Protein AF-A0A397EDQ2-F1 (afdb_monomer)

Secondary structure (DSSP, 8-state):
--TT---EEEEEEE-TT-PEEEEEEETTT--EEEEEE-TTS-PPPHHHHHHHHHHH-

Foldseek 3Di:
DDPDDWDKDWDWDQDPQRWTKIKIAGPVPRDIDIDIHDPPDDDDDPVRVVVVVVVVD

Structure (mmCIF, N/CA/C/O backbone):
data_AF-A0A397EDQ2-F1
#
_entry.id   AF-A0A397EDQ2-F1
#
loop_
_atom_site.group_PDB
_atom_site.id
_atom_site.type_symbol
_atom_site.label_atom_id
_atom_site.label_alt_id
_atom_site.label_comp_id
_atom_site.label_asym_id
_atom_site.label_entity_id
_atom_site.label_seq_id
_atom_site.pdbx_PDB_ins_code
_atom_site.Cartn_x
_atom_site.Cartn_y
_atom_site.Cartn_z
_atom_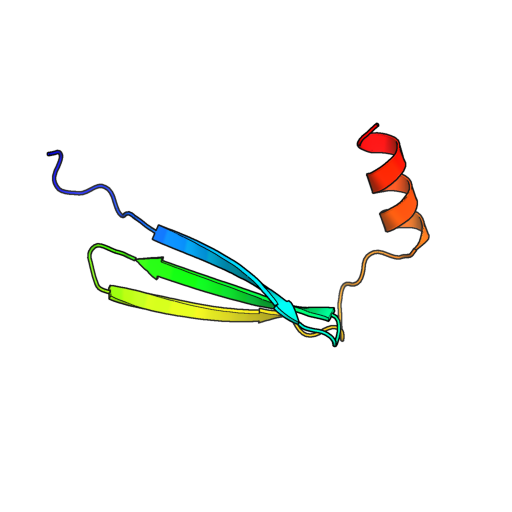site.occupancy
_atom_site.B_iso_or_equiv
_atom_site.auth_seq_id
_atom_site.auth_comp_id
_atom_site.auth_asym_id
_atom_site.auth_atom_id
_atom_site.pdbx_PDB_m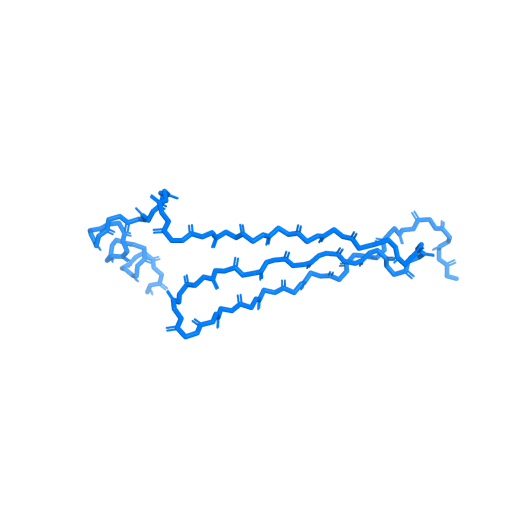odel_num
ATOM 1 N N . MET A 1 1 ? 2.820 1.455 -31.065 1.00 52.34 1 MET A N 1
ATOM 2 C CA . MET A 1 1 ? 2.558 1.726 -29.632 1.00 52.34 1 MET A CA 1
ATOM 3 C C . MET A 1 1 ? 3.540 2.794 -29.180 1.00 52.34 1 MET A C 1
ATOM 5 O O . MET A 1 1 ? 4.701 2.675 -29.570 1.00 52.34 1 MET A O 1
ATOM 9 N N . PRO A 1 2 ? 3.115 3.852 -28.468 1.00 64.06 2 PRO A N 1
ATOM 10 C CA . PRO A 1 2 ? 4.037 4.902 -28.053 1.00 64.06 2 PRO A CA 1
ATOM 11 C C . PRO A 1 2 ? 5.084 4.289 -27.118 1.00 64.06 2 PRO A C 1
ATOM 13 O O . PRO A 1 2 ? 4.761 3.759 -26.057 1.00 64.06 2 PRO A O 1
ATOM 16 N N . ARG A 1 3 ? 6.344 4.296 -27.556 1.00 60.53 3 ARG A N 1
ATOM 17 C CA . ARG A 1 3 ? 7.485 3.966 -26.702 1.00 60.53 3 ARG A CA 1
ATOM 18 C C . ARG A 1 3 ? 7.607 5.082 -25.664 1.00 60.53 3 ARG A C 1
ATOM 20 O O . ARG A 1 3 ? 7.714 6.237 -26.057 1.00 60.53 3 ARG A O 1
ATOM 27 N N . GLY A 1 4 ? 7.602 4.739 -24.376 1.00 68.94 4 GLY A N 1
ATOM 28 C CA . GLY A 1 4 ? 7.998 5.670 -23.312 1.00 68.94 4 GLY A CA 1
ATOM 29 C C . GLY A 1 4 ? 6.935 6.071 -22.289 1.00 68.94 4 GLY A C 1
ATOM 30 O O . GLY A 1 4 ? 7.217 6.967 -21.505 1.00 68.94 4 GLY A O 1
ATOM 31 N N . VAL A 1 5 ? 5.757 5.437 -22.248 1.00 76.31 5 VAL A N 1
ATOM 32 C CA . VAL A 1 5 ? 4.826 5.627 -21.117 1.00 76.31 5 VAL A CA 1
ATOM 33 C C . VAL A 1 5 ? 5.035 4.489 -20.112 1.00 76.31 5 VAL A C 1
ATOM 35 O O . VAL A 1 5 ? 4.726 3.343 -20.453 1.00 76.31 5 VAL A O 1
ATOM 38 N N . PRO A 1 6 ? 5.564 4.765 -18.904 1.00 78.69 6 PRO A N 1
ATOM 39 C CA . PRO A 1 6 ? 5.674 3.765 -17.852 1.00 78.69 6 PRO A CA 1
ATOM 40 C C . PRO A 1 6 ? 4.280 3.258 -17.497 1.00 78.69 6 PRO A C 1
ATOM 42 O O . PRO A 1 6 ? 3.367 4.046 -17.256 1.00 78.69 6 PRO A O 1
ATOM 45 N N . HIS A 1 7 ? 4.117 1.942 -17.470 1.00 81.75 7 HIS A N 1
ATOM 46 C CA . HIS A 1 7 ? 2.938 1.319 -16.887 1.00 81.75 7 HIS A CA 1
ATOM 47 C C . HIS A 1 7 ? 3.312 0.829 -15.499 1.00 81.75 7 HIS A C 1
ATOM 49 O O . HIS A 1 7 ? 4.221 0.011 -15.376 1.00 81.75 7 HIS A O 1
ATOM 55 N N . VAL A 1 8 ? 2.626 1.327 -14.476 1.00 88.25 8 VAL A N 1
ATOM 56 C CA . VAL A 1 8 ? 2.822 0.899 -13.092 1.00 88.25 8 VAL A CA 1
ATOM 57 C C . VAL A 1 8 ? 1.542 0.230 -12.617 1.00 88.25 8 VAL A C 1
ATOM 59 O O . VAL A 1 8 ? 0.489 0.862 -12.593 1.00 88.25 8 VAL A O 1
ATOM 62 N N . ASP A 1 9 ? 1.645 -1.039 -12.248 1.00 88.75 9 ASP A N 1
ATOM 63 C CA . ASP A 1 9 ? 0.563 -1.779 -11.611 1.00 88.75 9 ASP A CA 1
ATOM 64 C C . ASP A 1 9 ? 0.661 -1.588 -10.108 1.00 88.75 9 ASP A C 1
ATOM 66 O O . ASP A 1 9 ? 1.693 -1.896 -9.513 1.00 88.75 9 ASP A O 1
ATOM 70 N N . VAL A 1 10 ? -0.408 -1.079 -9.503 1.00 90.25 10 VAL A N 1
ATOM 71 C CA . VAL A 1 10 ? -0.482 -0.859 -8.059 1.00 90.25 10 VAL A CA 1
ATOM 72 C C . VAL A 1 10 ? -1.473 -1.846 -7.460 1.00 90.25 10 VAL A C 1
ATOM 74 O O . VAL A 1 10 ? -2.622 -1.912 -7.893 1.00 90.25 10 VAL A O 1
ATOM 77 N N . THR A 1 11 ? -1.023 -2.608 -6.465 1.00 89.75 11 THR A N 1
ATOM 78 C CA . THR A 1 11 ? -1.845 -3.559 -5.713 1.00 89.75 11 THR A CA 1
ATOM 79 C C . THR A 1 11 ? -1.971 -3.088 -4.272 1.00 89.75 11 THR A C 1
ATOM 81 O O . THR A 1 11 ? -0.973 -2.757 -3.630 1.00 89.75 11 THR A O 1
ATOM 84 N N . PHE A 1 12 ? -3.205 -3.081 -3.774 1.00 89.75 12 PHE A N 1
ATOM 85 C CA . PHE A 1 12 ? -3.542 -2.788 -2.386 1.00 89.75 12 PHE A CA 1
ATOM 86 C C . PHE A 1 12 ? -4.121 -4.056 -1.767 1.00 89.75 12 PHE A C 1
ATOM 88 O O . PHE A 1 12 ? -5.125 -4.573 -2.253 1.00 89.75 12 PHE A O 1
ATOM 95 N N . ASP A 1 13 ? -3.478 -4.553 -0.720 1.00 87.50 13 ASP A N 1
ATOM 96 C CA . ASP A 1 13 ? -3.871 -5.764 -0.007 1.00 87.50 13 ASP A CA 1
ATOM 97 C C . ASP A 1 13 ? -4.036 -5.447 1.479 1.00 87.50 13 ASP A C 1
ATOM 99 O O . ASP A 1 13 ? -3.159 -4.837 2.090 1.00 87.50 13 ASP A O 1
ATOM 103 N N . ILE A 1 14 ? -5.177 -5.824 2.051 1.00 84.69 14 ILE A N 1
ATOM 104 C CA . ILE A 1 14 ? -5.471 -5.635 3.472 1.00 84.69 14 ILE A CA 1
ATOM 105 C C . ILE A 1 14 ? -5.571 -7.018 4.096 1.00 84.69 14 ILE A C 1
ATOM 107 O O . ILE A 1 14 ? -6.447 -7.804 3.731 1.00 84.69 14 ILE A O 1
ATOM 111 N N . ASP A 1 15 ? -4.687 -7.304 5.047 1.00 83.06 15 ASP A N 1
ATOM 112 C CA . ASP A 1 15 ? -4.686 -8.588 5.739 1.00 83.06 15 ASP A CA 1
ATOM 113 C C . ASP A 1 15 ? -5.686 -8.632 6.912 1.00 83.06 15 ASP A C 1
ATOM 115 O O . ASP A 1 15 ? -6.292 -7.632 7.307 1.00 83.06 15 ASP A O 1
ATOM 119 N N . ALA A 1 16 ? -5.849 -9.815 7.509 1.00 79.62 16 ALA A N 1
ATOM 120 C CA . ALA A 1 16 ? -6.757 -10.027 8.638 1.00 79.62 16 ALA A CA 1
ATOM 121 C C . ALA A 1 16 ? -6.383 -9.233 9.911 1.00 79.62 16 ALA A C 1
ATOM 123 O O . ALA A 1 16 ? -7.217 -9.091 10.804 1.00 79.62 16 ALA A O 1
ATOM 124 N N . ASN A 1 17 ? -5.155 -8.709 10.004 1.00 78.69 17 ASN A N 1
ATOM 125 C CA . ASN A 1 17 ? -4.694 -7.856 11.103 1.00 78.69 17 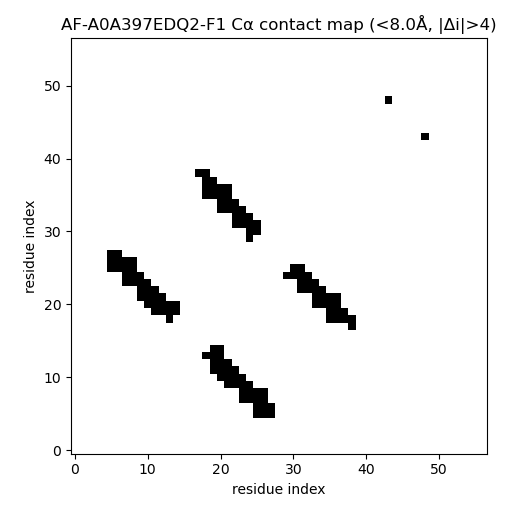ASN A CA 1
ATOM 126 C C . ASN A 1 17 ? -4.941 -6.360 10.820 1.00 78.69 17 ASN A C 1
ATOM 128 O O . ASN A 1 17 ? -4.636 -5.505 11.659 1.00 78.69 17 ASN A O 1
ATOM 132 N N . GLY A 1 18 ? -5.482 -6.029 9.643 1.00 76.44 18 GLY A N 1
ATOM 133 C CA . GLY A 1 18 ? -5.677 -4.658 9.186 1.00 76.44 18 GLY A CA 1
ATOM 134 C C . GLY A 1 18 ? -4.376 -3.972 8.766 1.00 76.44 18 GLY A C 1
ATOM 135 O O . GLY A 1 18 ? -4.313 -2.744 8.790 1.00 76.44 18 GLY A O 1
ATOM 136 N N . ILE A 1 19 ? -3.335 -4.736 8.421 1.00 81.62 19 ILE A N 1
ATOM 137 C CA . ILE A 1 19 ? -2.100 -4.201 7.843 1.00 81.62 19 ILE A CA 1
ATOM 138 C C . ILE A 1 19 ? -2.336 -4.002 6.347 1.00 81.62 19 ILE A C 1
ATOM 140 O O . ILE A 1 19 ? -2.733 -4.931 5.640 1.00 81.62 19 ILE A O 1
ATOM 144 N N . LEU A 1 20 ? -2.077 -2.783 5.867 1.00 84.62 20 LEU A N 1
ATOM 145 C CA . LEU A 1 20 ? -2.178 -2.448 4.451 1.00 84.62 20 LEU A CA 1
ATOM 146 C C . LEU A 1 20 ? -0.823 -2.689 3.779 1.00 84.62 20 LEU A C 1
ATOM 148 O O . LEU A 1 20 ? 0.173 -2.022 4.065 1.00 84.62 20 LEU A O 1
ATOM 152 N N . ASN A 1 21 ? -0.794 -3.629 2.846 1.00 83.50 21 ASN A N 1
ATOM 153 C CA . ASN A 1 21 ? 0.327 -3.879 1.958 1.00 83.50 21 ASN A CA 1
ATOM 154 C C . ASN A 1 21 ? 0.084 -3.166 0.626 1.00 83.50 21 ASN A C 1
ATOM 156 O O . ASN A 1 21 ? -0.919 -3.404 -0.045 1.00 83.50 21 ASN A O 1
ATOM 160 N N . VAL A 1 22 ? 1.022 -2.309 0.231 1.00 87.69 22 VAL A N 1
ATOM 161 C CA . VAL A 1 22 ? 1.002 -1.629 -1.066 1.00 87.69 22 VAL A CA 1
ATOM 162 C C . VAL A 1 22 ? 2.200 -2.104 -1.877 1.00 87.69 22 VAL A C 1
ATOM 164 O O . VAL A 1 22 ? 3.344 -1.968 -1.436 1.00 87.69 22 VAL A O 1
ATOM 167 N N . SER A 1 23 ? 1.959 -2.653 -3.065 1.00 88.69 23 SER A N 1
ATOM 168 C CA . SER A 1 23 ? 3.016 -2.967 -4.031 1.00 88.69 23 SER A CA 1
ATOM 169 C C . SER A 1 23 ? 2.795 -2.220 -5.339 1.00 88.69 23 SER A C 1
ATOM 171 O O . SER A 1 23 ? 1.665 -2.040 -5.791 1.00 88.69 23 SER A O 1
ATOM 173 N N . ALA A 1 24 ? 3.888 -1.752 -5.933 1.00 90.25 24 ALA A N 1
ATOM 174 C CA . ALA A 1 24 ? 3.899 -1.070 -7.216 1.00 90.25 24 ALA A CA 1
ATOM 175 C C . ALA A 1 24 ? 4.935 -1.729 -8.132 1.00 90.25 24 ALA A C 1
ATOM 177 O O . ALA A 1 24 ? 6.114 -1.805 -7.777 1.00 90.25 24 ALA A O 1
ATOM 178 N N . ILE A 1 25 ? 4.502 -2.188 -9.306 1.00 89.81 25 ILE A N 1
ATOM 179 C CA . ILE A 1 25 ? 5.340 -2.889 -10.284 1.00 89.81 25 ILE A CA 1
ATOM 180 C C . ILE A 1 25 ? 5.355 -2.105 -11.591 1.00 89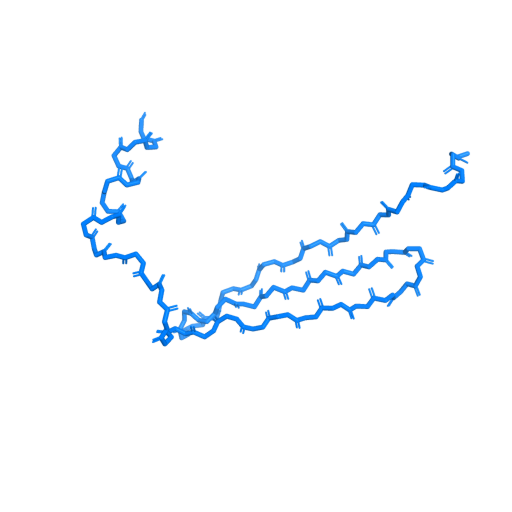.81 25 ILE A C 1
ATOM 182 O O . ILE A 1 25 ? 4.325 -1.937 -12.241 1.00 89.81 25 ILE A O 1
ATOM 186 N N . GLU A 1 26 ? 6.532 -1.657 -12.018 1.00 89.94 26 GLU A N 1
ATOM 187 C CA . GLU A 1 26 ? 6.709 -1.043 -13.330 1.00 89.94 26 GLU A CA 1
ATOM 188 C C . GLU A 1 26 ? 6.786 -2.136 -14.413 1.00 89.94 26 GLU A C 1
ATOM 190 O O . GLU A 1 26 ? 7.801 -2.817 -14.561 1.00 89.94 26 GLU A O 1
ATOM 195 N N . LYS A 1 27 ? 5.729 -2.292 -15.216 1.00 85.19 27 LYS A N 1
ATOM 196 C CA . LYS A 1 27 ? 5.601 -3.332 -16.255 1.00 85.19 27 LYS A CA 1
ATOM 197 C C . LYS A 1 27 ? 6.718 -3.315 -17.301 1.00 85.19 27 LYS A C 1
ATOM 199 O O . LYS A 1 27 ? 7.034 -4.355 -17.869 1.00 85.19 27 LYS A O 1
ATOM 204 N N . SER A 1 28 ? 7.294 -2.149 -17.588 1.00 83.12 28 SER A N 1
ATOM 205 C C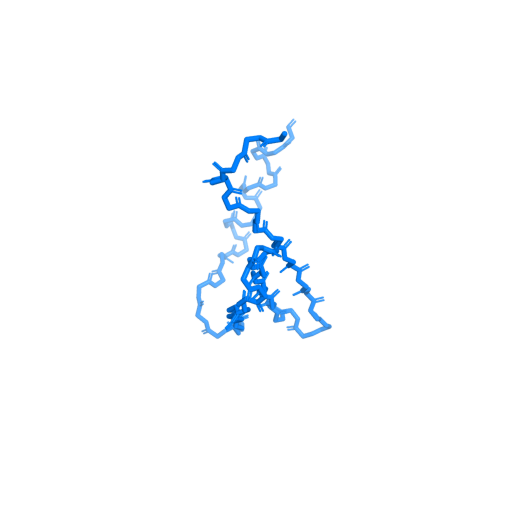A . SER A 1 28 ? 8.360 -1.982 -18.586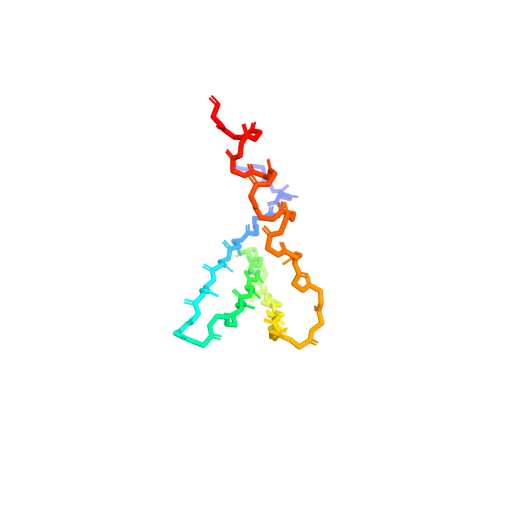 1.00 83.12 28 SER A CA 1
ATOM 206 C C . SER A 1 28 ? 9.712 -2.516 -18.123 1.00 83.12 28 SER A C 1
ATOM 208 O O . SER A 1 28 ? 10.461 -3.049 -18.937 1.00 83.12 28 SER A O 1
ATOM 210 N N . THR A 1 29 ? 10.045 -2.350 -16.843 1.00 85.50 29 THR A N 1
ATOM 211 C CA . THR A 1 29 ? 11.366 -2.699 -16.292 1.00 85.50 29 THR A CA 1
ATOM 212 C C . THR A 1 29 ? 11.322 -3.914 -15.370 1.00 85.50 29 THR A C 1
ATOM 214 O O . THR A 1 29 ? 12.373 -4.453 -15.034 1.00 85.50 29 THR A O 1
ATOM 217 N N . GLY A 1 30 ? 10.128 -4.334 -14.943 1.00 82.19 30 GLY A N 1
ATOM 218 C CA . GLY A 1 30 ? 9.929 -5.364 -13.926 1.00 82.19 30 GLY A CA 1
ATOM 219 C C . GLY A 1 30 ? 10.333 -4.918 -12.519 1.00 82.19 30 GLY A C 1
ATOM 220 O O . GLY A 1 30 ? 10.358 -5.744 -11.611 1.00 82.19 30 GLY A O 1
ATOM 221 N N . LYS A 1 31 ? 10.676 -3.638 -12.317 1.00 86.62 31 LYS A N 1
ATOM 222 C CA . LYS A 1 31 ? 11.038 -3.124 -10.995 1.00 86.62 31 LYS A CA 1
ATOM 223 C C . LYS A 1 31 ? 9.810 -3.094 -10.096 1.00 86.62 31 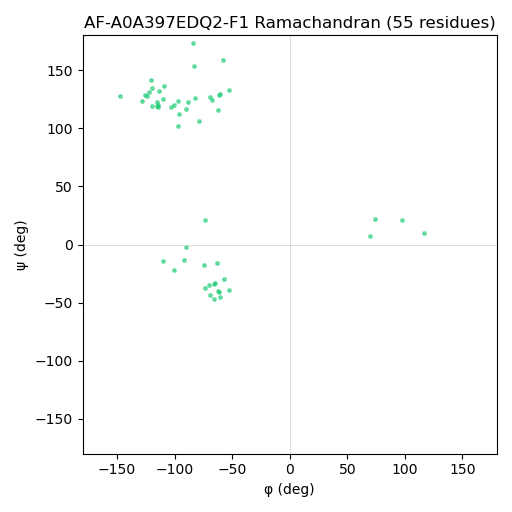LYS A C 1
ATOM 225 O O . LYS A 1 31 ? 8.803 -2.476 -10.437 1.00 86.62 31 LYS A O 1
ATOM 230 N N . GLU A 1 32 ? 9.939 -3.710 -8.931 1.00 87.44 32 GLU A N 1
ATOM 231 C CA . GLU A 1 32 ? 8.929 -3.715 -7.881 1.00 87.44 32 GLU A CA 1
ATOM 232 C C . GLU A 1 32 ? 9.399 -2.865 -6.697 1.00 87.44 32 GLU A C 1
ATOM 234 O O . GLU A 1 32 ? 10.550 -2.956 -6.268 1.00 87.44 32 GLU A O 1
ATOM 239 N N . ASN A 1 33 ? 8.493 -2.055 -6.154 1.00 86.06 33 ASN A N 1
ATOM 240 C CA . ASN A 1 33 ? 8.644 -1.441 -4.843 1.00 86.06 33 ASN A CA 1
ATOM 241 C C . ASN A 1 33 ? 7.459 -1.851 -3.972 1.00 86.06 33 ASN A C 1
ATOM 243 O O . ASN A 1 33 ? 6.305 -1.723 -4.384 1.00 86.06 33 ASN A O 1
ATOM 247 N N . LYS A 1 34 ? 7.750 -2.309 -2.754 1.00 85.06 34 LYS A N 1
ATOM 248 C CA . LYS A 1 34 ? 6.744 -2.702 -1.769 1.00 85.06 34 LYS A CA 1
ATOM 249 C C . LYS A 1 34 ? 6.880 -1.847 -0.516 1.00 85.06 34 LYS A C 1
ATOM 251 O O . LYS A 1 34 ? 7.981 -1.662 -0.003 1.00 85.06 34 LYS A O 1
ATOM 256 N N . ILE A 1 35 ? 5.749 -1.361 -0.020 1.00 82.75 35 ILE A N 1
ATOM 257 C CA . ILE A 1 35 ? 5.626 -0.643 1.246 1.00 82.75 35 ILE A CA 1
ATOM 258 C C . ILE A 1 35 ? 4.588 -1.387 2.085 1.00 82.75 35 ILE A C 1
ATOM 260 O O . ILE A 1 35 ? 3.475 -1.647 1.630 1.00 82.75 35 ILE A O 1
ATOM 264 N N . THR A 1 36 ? 4.950 -1.729 3.318 1.00 77.12 36 THR A N 1
ATOM 265 C CA . THR A 1 36 ? 4.011 -2.280 4.300 1.00 77.12 36 THR A CA 1
ATOM 266 C C . THR A 1 36 ? 3.663 -1.180 5.290 1.00 77.12 36 THR A C 1
ATOM 268 O O . THR A 1 36 ? 4.541 -0.646 5.967 1.00 77.12 36 THR A O 1
ATOM 271 N N . ILE A 1 37 ? 2.384 -0.823 5.349 1.00 76.38 37 ILE A N 1
ATOM 272 C CA . ILE A 1 37 ? 1.842 0.166 6.276 1.00 76.38 37 ILE A CA 1
ATOM 273 C C . ILE A 1 37 ? 1.255 -0.608 7.458 1.00 76.38 37 ILE A C 1
ATOM 275 O O . ILE A 1 37 ? 0.181 -1.203 7.357 1.00 76.38 37 ILE A O 1
ATOM 279 N N . THR A 1 38 ? 1.994 -0.640 8.569 1.00 67.56 38 THR A N 1
ATOM 280 C CA . THR A 1 38 ? 1.568 -1.294 9.812 1.00 67.56 38 THR A CA 1
ATOM 281 C C . THR A 1 38 ? 0.668 -0.380 10.643 1.00 67.56 38 THR A C 1
ATOM 283 O O . THR A 1 38 ? 0.734 0.847 10.563 1.00 67.56 38 THR A O 1
ATOM 286 N N . ASN A 1 39 ? -0.196 -0.993 11.452 1.00 64.56 39 ASN A N 1
ATOM 287 C CA . ASN A 1 39 ? -1.326 -0.379 12.164 1.00 64.56 39 ASN A CA 1
ATOM 288 C C . ASN A 1 39 ? -0.910 0.497 13.375 1.00 64.56 39 ASN A C 1
ATOM 290 O O . ASN A 1 39 ? -1.701 0.735 14.286 1.00 64.56 39 ASN A O 1
ATOM 294 N N . ASP A 1 40 ? 0.338 0.971 13.412 1.00 63.59 40 ASP A N 1
ATOM 295 C CA . ASP A 1 40 ? 0.972 1.466 14.641 1.00 63.59 40 ASP A CA 1
ATOM 296 C C . ASP A 1 40 ? 0.973 3.002 14.732 1.00 63.59 40 ASP A C 1
ATOM 298 O O . ASP A 1 40 ? 1.087 3.567 15.822 1.00 63.59 40 ASP A O 1
ATOM 302 N N . LYS A 1 41 ? 0.847 3.707 13.597 1.00 53.53 41 LYS A N 1
ATOM 303 C CA . LYS A 1 41 ? 0.815 5.179 13.528 1.00 53.53 41 LYS A CA 1
ATOM 304 C C . LYS A 1 41 ? -0.086 5.660 12.391 1.00 53.53 41 LYS A C 1
ATOM 306 O O . LYS A 1 41 ? 0.123 5.287 11.245 1.00 53.53 41 LYS A O 1
ATOM 311 N N . GLY A 1 42 ? -1.028 6.554 12.701 1.00 60.97 42 GLY A N 1
ATOM 312 C CA . GLY A 1 42 ? -1.814 7.264 11.683 1.00 60.97 42 GLY A CA 1
ATOM 313 C C . GLY A 1 42 ? -3.192 6.683 11.374 1.00 60.97 42 GLY A C 1
ATOM 314 O O . GLY A 1 42 ? -3.746 6.990 10.321 1.00 60.97 42 GLY A O 1
ATOM 315 N N . ARG A 1 43 ? -3.782 5.881 12.273 1.00 65.75 43 ARG A N 1
ATOM 316 C CA . ARG A 1 43 ? -5.210 5.572 12.155 1.00 65.75 43 ARG A CA 1
ATOM 317 C C . ARG A 1 43 ? -6.005 6.872 12.259 1.00 65.75 43 ARG A C 1
ATOM 319 O O . ARG A 1 43 ? -5.827 7.624 13.216 1.00 65.75 43 ARG A O 1
ATOM 326 N N . LEU A 1 44 ? -6.892 7.092 11.293 1.00 63.94 44 LEU A N 1
ATOM 327 C CA . LEU A 1 44 ? -7.999 8.027 11.447 1.00 63.94 44 LEU A CA 1
ATOM 328 C C . LEU A 1 44 ? -8.743 7.645 12.730 1.00 63.94 44 LEU A C 1
ATOM 330 O O . L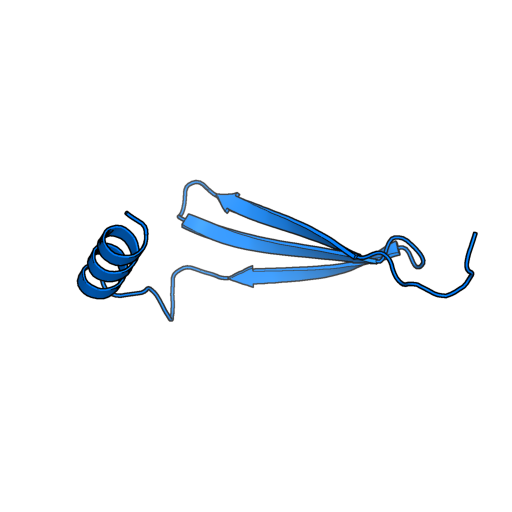EU A 1 44 ? -8.975 6.454 12.995 1.00 63.94 44 LEU A O 1
ATOM 334 N N . SER A 1 45 ? -9.041 8.642 13.560 1.00 72.38 45 SER A N 1
ATOM 335 C CA . SER A 1 45 ? -9.868 8.416 14.741 1.00 72.38 45 SER A CA 1
ATOM 336 C C . SER A 1 45 ? -11.217 7.835 14.302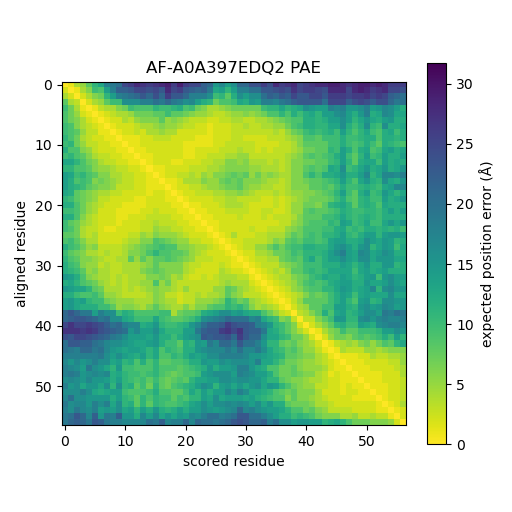 1.00 72.38 45 SER A C 1
ATOM 338 O O . SER A 1 45 ? -11.602 7.953 13.137 1.00 72.38 45 SER A O 1
ATOM 340 N N . LYS A 1 46 ? -11.943 7.171 15.208 1.00 70.81 46 LYS A N 1
ATOM 341 C CA . LYS A 1 46 ? -13.297 6.695 14.875 1.00 70.81 46 LYS A CA 1
ATOM 342 C C . LYS A 1 46 ? -14.161 7.840 14.333 1.00 70.81 46 LYS A C 1
ATOM 344 O O . LYS A 1 46 ? -14.840 7.650 13.335 1.00 70.81 46 LYS A O 1
ATOM 349 N N . ASP A 1 47 ? -14.009 9.024 14.916 1.00 81.38 47 ASP A N 1
ATOM 350 C CA . ASP A 1 47 ? -14.699 10.249 14.519 1.00 81.38 47 ASP A CA 1
ATOM 351 C C . ASP A 1 47 ? -14.341 10.683 13.085 1.00 81.38 47 ASP A C 1
ATOM 353 O O . ASP A 1 47 ? -15.211 11.088 12.317 1.00 81.38 47 ASP A O 1
ATOM 357 N N . ASP A 1 48 ? -13.073 10.560 12.680 1.00 79.31 48 ASP A N 1
ATOM 358 C CA . ASP A 1 48 ? -12.657 10.857 11.304 1.00 79.31 48 ASP A CA 1
ATOM 359 C C . ASP A 1 48 ? -13.184 9.818 10.302 1.00 79.31 48 ASP A C 1
ATOM 361 O O . ASP A 1 48 ? -13.526 10.175 9.176 1.00 79.31 48 ASP A O 1
ATOM 365 N N . ILE A 1 49 ? -13.278 8.544 10.705 1.00 76.62 49 ILE A N 1
ATOM 366 C CA . ILE A 1 49 ? -13.870 7.476 9.883 1.00 76.62 49 ILE A CA 1
ATOM 367 C C . ILE A 1 49 ? -15.364 7.742 9.678 1.00 76.62 49 ILE A C 1
ATOM 369 O O . ILE A 1 49 ? -15.843 7.676 8.550 1.00 76.62 49 ILE A O 1
ATOM 373 N N . GLU A 1 50 ? -16.095 8.069 10.744 1.00 83.06 50 GLU A N 1
ATOM 374 C CA . GLU A 1 50 ? -17.525 8.386 10.671 1.00 83.06 50 GLU A CA 1
ATOM 375 C C . GLU A 1 50 ? -17.788 9.616 9.797 1.00 83.06 50 GLU A C 1
ATOM 377 O O . GLU A 1 50 ? -18.690 9.582 8.958 1.00 83.06 50 GLU A O 1
ATOM 382 N N . ARG A 1 51 ? -16.954 10.660 9.908 1.00 87.38 51 ARG A N 1
ATOM 383 C CA . ARG A 1 51 ? -17.039 11.841 9.038 1.00 87.38 51 ARG A CA 1
ATOM 384 C C . ARG A 1 51 ? -16.831 11.485 7.564 1.00 87.38 51 ARG A C 1
ATOM 386 O O . ARG A 1 51 ? -17.613 11.921 6.728 1.00 87.38 51 ARG A O 1
ATOM 393 N N . MET A 1 52 ? -15.827 10.665 7.239 1.00 83.44 52 MET A N 1
ATOM 394 C CA . MET A 1 52 ? -15.581 10.239 5.853 1.00 83.44 52 MET A CA 1
ATOM 395 C C . MET A 1 52 ? -16.718 9.387 5.277 1.00 83.44 52 MET A C 1
ATOM 397 O O . MET A 1 52 ? -16.977 9.469 4.081 1.00 83.44 52 MET A O 1
ATOM 401 N N . VAL A 1 53 ? -17.393 8.578 6.102 1.00 85.56 53 VAL A N 1
ATOM 402 C CA . VAL A 1 53 ? -18.571 7.805 5.673 1.00 85.56 53 VAL A CA 1
ATOM 403 C C . VAL A 1 53 ? -19.752 8.732 5.390 1.00 85.56 53 VAL A C 1
ATOM 405 O O . VAL A 1 53 ? -20.401 8.573 4.364 1.00 85.56 53 VAL A O 1
ATOM 408 N N . GLN A 1 54 ? -19.994 9.725 6.250 1.00 88.75 54 GLN A N 1
ATOM 409 C CA . GLN A 1 54 ? -21.059 10.712 6.042 1.00 88.75 54 GLN A CA 1
ATOM 410 C C . GLN A 1 54 ? -20.821 11.619 4.827 1.00 88.75 54 GLN A C 1
ATOM 412 O O . GLN A 1 54 ? -21.780 12.015 4.182 1.00 88.75 54 GLN A O 1
ATOM 417 N N . GLU A 1 55 ? -19.568 11.960 4.508 1.00 87.00 55 GLU A N 1
ATOM 418 C CA . GLU A 1 55 ? -19.223 12.742 3.307 1.00 87.00 55 GLU A CA 1
ATOM 419 C C . GLU A 1 55 ? -19.305 11.927 2.003 1.00 87.00 55 GLU A C 1
ATOM 421 O O . GLU A 1 55 ? -19.313 12.510 0.918 1.00 87.00 55 GLU A O 1
ATOM 426 N N . ALA A 1 56 ? -19.312 10.594 2.095 1.00 83.75 56 ALA A N 1
ATOM 427 C CA . ALA A 1 56 ? -19.344 9.696 0.943 1.00 83.75 56 ALA A CA 1
ATOM 428 C C . ALA A 1 56 ? -20.765 9.275 0.512 1.00 83.75 56 ALA A C 1
ATOM 430 O O . ALA A 1 56 ? -20.901 8.721 -0.583 1.00 83.75 56 ALA A O 1
ATOM 431 N N . GLU A 1 57 ? -21.788 9.512 1.345 1.00 62.06 57 GLU A N 1
ATOM 432 C CA . GLU A 1 57 ? -23.218 9.391 0.991 1.00 62.06 57 GLU A CA 1
ATOM 433 C C . GLU A 1 57 ? -23.726 10.615 0.212 1.00 62.06 57 GLU A C 1
ATOM 435 O O . GLU A 1 57 ? -24.493 10.401 -0.757 1.00 62.06 57 GLU A O 1
#

InterPro domains:
  IPR013126 Heat shock protein 70 family [PF00012] (1-57)
  IPR013126 Heat shock protein 70 family [PTHR19375] (2-57)
  IPR029047 Heat shock protein 70kD, peptide-binding domain superfamily [G3DSA:2.60.34.10] (1-57)
  IPR029047 Heat shock protein 70kD, peptide-binding domain superfamily [SSF100920] (1-57)

pLDDT: mean 79.2, std 9.99, range [52.34, 90.25]

Organism: Aphanomyces astaci (NCBI:txid112090)

Mean predicted aligned error: 9.22 Å

Nearest PDB structures (foldseek):
  7plk-assembly1_A  TM=7.633E-01  e=6.145E-06  Bos taurus
  2op6-assembly1_A  TM=8.607E-01  e=3.127E-05  Caenorhabditis elegans
  7a4u-assembly1_A  TM=8.573E-01  e=3.127E-05  Cricetulus griseus
  5e86-assembly1_A  TM=8.693E-01  e=5.064E-05  Homo sapiens
  4po2-assembly2_B  TM=8.044E-01  e=3.528E-05  Homo sapiens

Sequence (57 aa):
MPRGVPHVDVTFDIDANGILNVSAIEKSTGKENKITITNDKGRLSKDDIERMVQEAE

Radius of gyration: 16.4 Å; Cα contacts (8 Å, |Δi|>4): 64; chains: 1; bounding box: 35×23×44 Å

Solvent-accessible surface area (backbone atoms only — not comparable to full-atom values): 3687 Å² total; per-residue (Å²): 130,83,85,85,73,85,45,69,51,73,46,81,44,72,49,98,87,61,34,40,37,40,38,39,33,31,71,83,78,68,50,71,52,76,49,78,49,61,87,83,74,82,77,72,50,71,67,53,51,53,50,54,54,64,74,69,110